Protein AF-A0A9E5W319-F1 (afdb_monomer)

Nearest PDB structures (foldseek):
  2p72-assembly1_A  TM=6.196E-01  e=2.830E-03  Paramecium bursaria Chlorella virus 1
  4ry8-assembly1_A  TM=6.874E-01  e=2.652E+00  Pseudothermotoga lettingae TMO
  4yv7-assembly1_A  TM=6.441E-01  e=2.652E+00  Mycolicibacterium smegmatis MC2 155
  3qq1-assembly1_D  TM=3.055E-01  e=1.787E+00  Neisseria meningitidis MC58

Sequence (140 aa):
MERLAIITISIGDRPWSNYTIPSMEHYAGVCGADFFVERFPPLREELPLPELAPSPGRRNKIAYAAKSFFPWKYIELYGYDRVLVLDDTCCIRRNAESIFDLVPRGYCGDQENFAPPCPSIFSVYRFPGQSWNAQGGGIQ

pLDDT: mean 74.81, std 22.49, range [25.41, 98.31]

Mean predicted aligned error: 10.4 Å

Radius of gyration: 16.23 Å; Cα contacts (8 Å, |Δi|>4): 176; chains: 1; bounding box: 48×34×36 Å

Secondary structure (DSSP, 8-state):
---EEEEEE--S--TTHHHHHHHHHHHHHHHT-EEEEE-SPPPTTTS------SSSS-TTHHHHHHHHHHHHHHHHTT--SEEEEEETT----TTPPPHHHHS-TT-SS-TT--SS--TTS-EEE---------------

Structure (mmCIF, N/CA/C/O backbone):
data_AF-A0A9E5W319-F1
#
_entry.id   AF-A0A9E5W319-F1
#
loop_
_atom_site.group_PDB
_atom_site.id
_atom_site.type_symbol
_atom_site.label_atom_id
_atom_site.label_alt_id
_atom_site.label_comp_id
_atom_site.label_asym_id
_atom_site.label_entity_id
_atom_site.label_seq_id
_atom_site.pdbx_PDB_ins_code
_atom_site.Cartn_x
_atom_site.Cartn_y
_atom_site.Cartn_z
_atom_site.occupancy
_atom_site.B_iso_or_equiv
_atom_site.auth_seq_id
_atom_site.auth_comp_id
_atom_site.auth_asym_id
_atom_site.auth_atom_id
_atom_site.pdbx_PDB_model_num
ATOM 1 N N . MET A 1 1 ? -13.204 10.933 11.543 1.00 78.56 1 MET A N 1
ATOM 2 C CA . MET A 1 1 ? -13.104 9.486 11.262 1.00 78.56 1 MET A CA 1
ATOM 3 C C . MET A 1 1 ? -11.701 9.247 10.737 1.00 78.56 1 MET A C 1
ATOM 5 O O . MET A 1 1 ? -11.232 10.105 9.999 1.00 78.56 1 MET A O 1
ATOM 9 N N . GLU A 1 2 ? -11.012 8.201 11.194 1.00 90.19 2 GLU A N 1
ATOM 10 C CA . GLU A 1 2 ? -9.645 7.903 10.739 1.00 90.19 2 GLU A CA 1
ATOM 11 C C . GLU A 1 2 ? -9.659 7.522 9.254 1.00 90.19 2 GLU A C 1
ATOM 13 O O . GLU A 1 2 ? -10.526 6.761 8.827 1.00 90.19 2 GLU A O 1
ATOM 18 N N . ARG A 1 3 ? -8.726 8.065 8.469 1.00 95.75 3 ARG A N 1
ATOM 19 C CA . ARG A 1 3 ? -8.547 7.734 7.054 1.00 95.75 3 ARG A CA 1
ATOM 20 C C . ARG A 1 3 ? -7.477 6.659 6.929 1.00 95.75 3 ARG A C 1
ATOM 22 O O . ARG A 1 3 ? -6.297 6.919 7.164 1.00 95.75 3 ARG A O 1
ATOM 29 N N . LEU A 1 4 ? -7.893 5.459 6.545 1.00 95.88 4 LEU A N 1
ATOM 30 C CA . LEU A 1 4 ? -7.033 4.287 6.411 1.00 95.88 4 LEU A CA 1
ATOM 31 C C . LEU A 1 4 ? -6.802 3.973 4.935 1.00 95.88 4 LEU A C 1
ATOM 33 O O . LEU A 1 4 ? -7.739 4.036 4.142 1.00 95.88 4 LEU A O 1
ATOM 37 N N . ALA A 1 5 ? -5.573 3.609 4.578 1.00 97.31 5 ALA A N 1
ATOM 38 C CA . ALA A 1 5 ? -5.260 3.118 3.241 1.00 97.31 5 ALA A CA 1
ATOM 39 C C . ALA A 1 5 ? -4.539 1.773 3.298 1.00 97.31 5 ALA A C 1
ATOM 41 O O . ALA A 1 5 ? -3.629 1.556 4.100 1.00 97.31 5 ALA A O 1
ATOM 42 N N . ILE A 1 6 ? -4.918 0.883 2.392 1.00 96.69 6 ILE A N 1
ATOM 43 C CA . ILE A 1 6 ? -4.176 -0.321 2.052 1.00 96.69 6 ILE A CA 1
ATOM 44 C C . ILE A 1 6 ? -3.650 -0.136 0.637 1.00 96.69 6 ILE A C 1
ATOM 46 O O . ILE A 1 6 ? -4.412 0.113 -0.295 1.00 96.69 6 ILE A O 1
ATOM 50 N N . ILE A 1 7 ? -2.342 -0.270 0.469 1.00 95.94 7 ILE A N 1
ATOM 51 C CA . ILE A 1 7 ? -1.687 -0.120 -0.824 1.00 95.94 7 ILE A CA 1
ATOM 52 C C . ILE A 1 7 ? -0.963 -1.406 -1.198 1.00 95.94 7 ILE A C 1
ATOM 54 O O . ILE A 1 7 ? -0.304 -2.033 -0.367 1.00 95.94 7 ILE A O 1
ATOM 58 N N . THR A 1 8 ? -1.051 -1.794 -2.465 1.00 94.31 8 THR A N 1
ATOM 59 C CA . THR A 1 8 ? -0.209 -2.847 -3.032 1.00 94.31 8 THR A CA 1
ATOM 60 C C . THR A 1 8 ? 0.587 -2.315 -4.212 1.00 94.31 8 THR A C 1
ATOM 62 O O . THR A 1 8 ? 0.078 -1.561 -5.039 1.00 94.31 8 THR A O 1
ATOM 65 N N . ILE A 1 9 ? 1.862 -2.690 -4.278 1.00 91.62 9 ILE A N 1
ATOM 66 C CA . ILE A 1 9 ? 2.785 -2.248 -5.326 1.00 91.62 9 ILE A CA 1
ATOM 67 C C . ILE A 1 9 ? 3.012 -3.430 -6.258 1.00 91.62 9 ILE A C 1
ATOM 69 O O . ILE A 1 9 ? 3.713 -4.385 -5.919 1.00 91.62 9 ILE A O 1
ATOM 73 N N . SER A 1 10 ? 2.412 -3.357 -7.442 1.00 91.56 10 SER A N 1
ATOM 74 C CA . SER A 1 10 ? 2.420 -4.419 -8.446 1.00 91.56 10 SER A CA 1
ATOM 75 C C . SER A 1 10 ? 2.873 -3.846 -9.788 1.00 91.56 10 SER A C 1
ATOM 77 O O . SER A 1 10 ? 2.093 -3.700 -10.730 1.00 91.56 10 SER A O 1
ATOM 79 N N . ILE A 1 11 ? 4.153 -3.458 -9.833 1.00 87.94 11 ILE A N 1
ATOM 80 C CA . ILE A 1 11 ? 4.776 -2.785 -10.979 1.00 87.94 11 ILE A CA 1
ATOM 81 C C . ILE A 1 11 ? 5.024 -3.775 -12.122 1.00 87.94 11 ILE A C 1
ATOM 83 O O . ILE A 1 11 ? 5.650 -4.822 -11.925 1.00 87.94 11 ILE A O 1
ATOM 87 N N . GLY A 1 12 ? 4.615 -3.380 -13.329 1.00 84.56 12 GLY A N 1
ATOM 88 C CA . GLY A 1 12 ? 4.763 -4.169 -14.552 1.00 84.56 12 GLY A CA 1
ATOM 89 C C . GLY A 1 12 ? 3.706 -5.266 -14.698 1.00 84.56 12 GLY A C 1
ATOM 90 O O . GLY A 1 12 ? 2.678 -5.253 -14.023 1.00 84.56 12 GLY A O 1
ATOM 91 N N . ASP A 1 13 ? 3.960 -6.215 -15.599 1.00 84.69 13 ASP A N 1
ATOM 92 C CA . ASP A 1 13 ? 3.069 -7.358 -15.808 1.00 84.69 13 ASP A CA 1
ATOM 93 C C . ASP A 1 13 ? 3.288 -8.425 -14.721 1.00 84.69 13 ASP A C 1
ATOM 95 O O . ASP A 1 13 ? 4.386 -8.967 -14.556 1.00 84.69 13 ASP A O 1
ATOM 99 N N . ARG A 1 14 ? 2.244 -8.671 -13.923 1.00 86.50 14 ARG A N 1
ATOM 100 C CA . ARG A 1 14 ? 2.279 -9.494 -12.703 1.00 86.50 14 ARG A CA 1
ATOM 101 C C . ARG A 1 14 ? 1.091 -10.460 -12.727 1.00 86.50 14 ARG A C 1
ATOM 103 O O . ARG A 1 14 ? 0.042 -10.138 -12.164 1.00 86.50 14 ARG A O 1
ATOM 110 N N . PRO A 1 15 ? 1.220 -11.647 -13.351 1.00 88.31 15 PRO A N 1
ATOM 111 C CA . PRO A 1 15 ? 0.084 -12.540 -13.613 1.00 88.31 15 PRO A CA 1
ATOM 112 C C . PRO A 1 15 ? -0.689 -12.980 -12.363 1.00 88.31 15 PRO A C 1
ATOM 114 O O . PRO A 1 15 ? -1.907 -13.146 -12.402 1.00 88.31 15 PRO A O 1
ATOM 117 N N . TRP A 1 16 ? -0.001 -13.137 -11.229 1.00 87.62 16 TRP A N 1
ATOM 118 C CA . TRP A 1 16 ? -0.624 -13.492 -9.950 1.00 87.62 16 TRP A CA 1
ATOM 119 C C . TRP A 1 16 ? -1.504 -12.382 -9.367 1.00 87.62 16 TRP A C 1
ATOM 121 O O . TRP A 1 16 ? -2.395 -12.682 -8.575 1.00 87.62 16 TRP A O 1
ATOM 131 N N . SER A 1 17 ? -1.308 -11.124 -9.781 1.00 91.38 17 SER A N 1
ATOM 132 C CA . SER A 1 17 ? -2.075 -9.985 -9.265 1.00 91.38 17 SER A CA 1
ATOM 133 C C . SER A 1 17 ? -3.577 -10.105 -9.549 1.00 91.38 17 SER A C 1
ATOM 135 O O . SER A 1 17 ? -4.385 -9.640 -8.753 1.00 91.38 17 SER A O 1
ATOM 137 N N . ASN A 1 18 ? -3.961 -10.838 -10.601 1.00 90.44 18 ASN A N 1
ATOM 138 C CA . ASN A 1 18 ? -5.359 -11.158 -10.911 1.00 90.44 18 ASN A CA 1
ATOM 139 C C . ASN A 1 18 ? -6.049 -12.010 -9.830 1.00 90.44 18 ASN A C 1
ATOM 141 O O . ASN A 1 18 ? -7.273 -12.025 -9.753 1.00 90.44 18 ASN A O 1
ATOM 145 N N . TYR A 1 19 ? -5.276 -12.720 -9.005 1.00 89.69 19 TYR A N 1
ATOM 146 C CA . TYR A 1 19 ? -5.792 -13.580 -7.940 1.00 89.69 19 TYR A CA 1
ATOM 147 C C . TYR A 1 19 ? -5.643 -12.944 -6.557 1.00 89.69 19 TYR A C 1
ATOM 149 O O . TYR A 1 19 ? -6.490 -13.148 -5.690 1.00 89.69 19 TYR A O 1
ATOM 157 N N . THR A 1 20 ? -4.578 -12.172 -6.337 1.00 94.50 20 THR A N 1
ATOM 158 C CA . THR A 1 20 ? -4.266 -11.592 -5.026 1.00 94.50 20 THR A CA 1
ATOM 159 C C . THR A 1 20 ? -4.979 -10.261 -4.789 1.00 94.50 20 THR A C 1
ATOM 161 O O . THR A 1 20 ? -5.527 -10.061 -3.708 1.00 94.50 20 THR A O 1
ATOM 164 N N . ILE A 1 21 ? -5.071 -9.382 -5.795 1.00 94.88 21 ILE A N 1
ATOM 165 C CA . ILE A 1 21 ? -5.699 -8.055 -5.660 1.00 94.88 21 ILE A CA 1
ATOM 166 C C . ILE A 1 21 ? -7.164 -8.142 -5.210 1.00 94.88 21 ILE A C 1
ATOM 168 O O . ILE A 1 21 ? -7.496 -7.455 -4.246 1.00 94.88 21 ILE A O 1
ATOM 172 N N . PRO A 1 22 ? -8.030 -9.007 -5.782 1.00 94.75 22 PRO A N 1
ATOM 173 C CA . PRO A 1 22 ? -9.412 -9.120 -5.307 1.00 94.75 22 PRO A CA 1
ATOM 174 C C . PRO A 1 22 ? -9.508 -9.531 -3.829 1.00 94.75 22 PRO A C 1
ATOM 176 O O . PRO A 1 22 ? -10.399 -9.092 -3.105 1.00 94.75 22 PRO A O 1
ATOM 179 N N . SER A 1 23 ? -8.569 -10.359 -3.355 1.00 93.94 23 SER A N 1
ATOM 180 C CA . SER A 1 23 ? -8.493 -10.738 -1.940 1.00 93.94 23 SER A CA 1
ATOM 181 C C . SER A 1 23 ? -8.094 -9.562 -1.046 1.00 93.94 23 SER A C 1
ATOM 183 O O . SER A 1 23 ? -8.570 -9.486 0.085 1.00 93.94 23 SER A O 1
ATOM 185 N N . MET A 1 24 ? -7.219 -8.673 -1.522 1.00 95.75 24 MET A N 1
ATOM 186 C CA . MET A 1 24 ? -6.786 -7.481 -0.785 1.00 95.75 24 MET A CA 1
ATOM 187 C C . MET A 1 24 ? -7.862 -6.403 -0.762 1.00 95.75 24 MET A C 1
ATOM 189 O O . MET A 1 24 ? -8.096 -5.809 0.284 1.00 95.75 24 MET A O 1
ATOM 193 N N . GLU A 1 25 ? -8.542 -6.189 -1.885 1.00 96.06 25 GLU A N 1
ATOM 194 C CA . GLU A 1 25 ? -9.654 -5.246 -1.994 1.00 96.06 25 GLU A CA 1
ATOM 195 C C . GLU A 1 25 ? -10.788 -5.630 -1.038 1.00 96.06 25 GLU A C 1
ATOM 197 O O . GLU A 1 25 ? -11.279 -4.800 -0.274 1.00 96.06 25 GLU A O 1
ATOM 202 N N . HIS A 1 26 ? -11.135 -6.920 -0.993 1.00 95.06 26 HIS A N 1
ATOM 203 C CA . HIS A 1 26 ? -12.091 -7.428 -0.015 1.00 95.06 26 HIS A CA 1
ATOM 204 C C . HIS A 1 26 ? -11.647 -7.145 1.428 1.00 95.06 26 HIS A C 1
ATOM 206 O O . HIS A 1 26 ? -12.446 -6.689 2.245 1.00 95.06 26 HIS A O 1
ATOM 212 N N . TYR A 1 27 ? -10.370 -7.381 1.740 1.00 96.38 27 TYR A N 1
ATOM 213 C CA . TYR A 1 27 ? -9.821 -7.122 3.070 1.00 96.38 27 TYR A CA 1
ATOM 214 C C . TYR A 1 27 ? -9.802 -5.632 3.439 1.00 96.38 27 TYR A C 1
ATOM 216 O O . TYR A 1 27 ? -10.069 -5.283 4.587 1.00 96.38 27 TYR A O 1
ATOM 224 N N . ALA A 1 28 ? -9.553 -4.740 2.479 1.00 96.75 28 ALA A N 1
ATOM 225 C CA . ALA A 1 28 ? -9.662 -3.300 2.692 1.00 96.75 28 ALA A CA 1
ATOM 226 C C . ALA A 1 28 ? -11.088 -2.897 3.090 1.00 96.75 28 ALA A C 1
ATOM 228 O O . ALA A 1 28 ? -11.260 -2.132 4.038 1.00 96.75 28 ALA A O 1
ATOM 229 N N . GLY A 1 29 ? -12.101 -3.512 2.467 1.00 96.19 29 GLY A N 1
ATOM 230 C CA . GLY A 1 29 ? -13.499 -3.367 2.875 1.00 96.19 29 GLY A CA 1
ATOM 231 C C . GLY A 1 29 ? -13.757 -3.807 4.322 1.00 96.19 29 GLY A C 1
ATOM 232 O O . GLY A 1 29 ? -14.427 -3.090 5.060 1.00 96.19 29 GLY A O 1
ATOM 233 N N . VAL A 1 30 ? -13.180 -4.936 4.758 1.00 94.69 30 VAL A N 1
ATOM 234 C CA . VAL A 1 30 ? -13.252 -5.398 6.164 1.00 94.69 30 VAL A CA 1
ATOM 235 C C . VAL A 1 30 ? -12.617 -4.384 7.121 1.00 94.69 30 VAL A C 1
ATOM 237 O O . VAL A 1 30 ? -13.143 -4.145 8.203 1.00 94.69 30 VAL A O 1
ATOM 240 N N . CYS A 1 31 ? -11.512 -3.762 6.713 1.00 94.69 31 CYS A N 1
ATOM 241 C CA . CYS A 1 31 ? -10.795 -2.768 7.510 1.00 94.69 31 CYS A CA 1
ATOM 242 C C . CYS A 1 31 ? -11.437 -1.370 7.500 1.00 94.69 31 CYS A C 1
ATOM 244 O O . CYS A 1 31 ? -10.975 -0.498 8.233 1.00 94.69 31 CYS A O 1
ATOM 246 N N . GLY A 1 32 ? -12.429 -1.115 6.639 1.00 96.44 32 GLY A N 1
ATOM 247 C CA . GLY A 1 32 ? -12.916 0.243 6.381 1.00 96.44 32 GLY A CA 1
ATOM 248 C C . GLY A 1 32 ? -11.840 1.164 5.788 1.00 96.44 32 GLY A C 1
ATOM 249 O O . GLY A 1 32 ? -11.807 2.352 6.106 1.00 96.44 32 GLY A O 1
ATOM 250 N N . ALA A 1 33 ? -10.936 0.613 4.975 1.00 97.25 33 ALA A N 1
ATOM 251 C CA . ALA A 1 33 ? -9.818 1.323 4.364 1.00 97.25 33 ALA A CA 1
ATOM 252 C C . ALA A 1 33 ? -10.012 1.504 2.853 1.00 97.25 33 ALA A C 1
ATOM 254 O O . ALA A 1 33 ? -10.584 0.645 2.181 1.00 97.25 33 ALA A O 1
ATOM 255 N N . ASP A 1 34 ? -9.461 2.589 2.314 1.00 98.31 34 ASP A N 1
ATOM 256 C CA . ASP A 1 34 ? -9.330 2.768 0.870 1.00 98.31 34 ASP A CA 1
ATOM 257 C C . ASP A 1 34 ? -8.261 1.813 0.323 1.00 98.31 34 ASP A C 1
ATOM 259 O O . ASP A 1 34 ? -7.247 1.557 0.979 1.00 98.31 34 ASP A O 1
ATOM 263 N N . PHE A 1 35 ? -8.465 1.297 -0.889 1.00 97.75 35 PHE A N 1
ATOM 264 C CA . PHE A 1 35 ? -7.545 0.352 -1.516 1.00 97.75 35 PHE A CA 1
ATOM 265 C C . PHE A 1 35 ? -6.918 0.915 -2.790 1.00 97.75 35 PHE A C 1
ATOM 267 O O . PHE A 1 35 ? -7.623 1.376 -3.687 1.00 97.75 35 PHE A O 1
ATOM 274 N N . PHE A 1 36 ? -5.589 0.830 -2.887 1.00 97.50 36 PHE A N 1
ATOM 275 C CA . PHE A 1 36 ? -4.829 1.336 -4.027 1.00 97.50 36 PHE A CA 1
ATOM 276 C C . PHE A 1 36 ? -3.868 0.295 -4.593 1.00 97.50 36 PHE A C 1
ATOM 278 O O . PHE A 1 36 ? -3.214 -0.454 -3.863 1.00 97.50 36 PHE A O 1
ATOM 285 N N . VAL A 1 37 ? -3.740 0.299 -5.919 1.00 95.44 37 VAL A N 1
ATOM 286 C CA . VAL A 1 37 ? -2.823 -0.566 -6.663 1.00 95.44 37 VAL A CA 1
ATOM 287 C C . VAL A 1 37 ? -1.852 0.301 -7.455 1.00 95.44 37 VAL A C 1
ATOM 289 O O . VAL A 1 37 ? -2.204 0.867 -8.489 1.00 95.44 37 VAL A O 1
ATOM 292 N N . GLU A 1 38 ? -0.606 0.361 -7.002 1.00 94.00 38 GLU A N 1
ATOM 293 C CA . GLU A 1 38 ? 0.456 1.097 -7.681 1.00 94.00 38 GLU A CA 1
ATOM 294 C C . GLU A 1 38 ? 1.090 0.220 -8.764 1.00 94.00 38 GLU A C 1
ATOM 296 O O . GLU A 1 38 ? 1.804 -0.750 -8.484 1.00 94.00 38 GLU A O 1
ATOM 301 N N . ARG A 1 39 ? 0.797 0.549 -10.026 1.00 91.62 39 ARG A N 1
ATOM 302 C CA . ARG A 1 39 ? 1.272 -0.183 -11.218 1.00 91.62 39 ARG A CA 1
ATOM 303 C C . ARG A 1 39 ? 2.540 0.396 -11.833 1.00 91.62 39 ARG A C 1
ATOM 305 O O . ARG A 1 39 ? 3.183 -0.262 -12.653 1.00 91.62 39 ARG A O 1
ATOM 312 N N . PHE A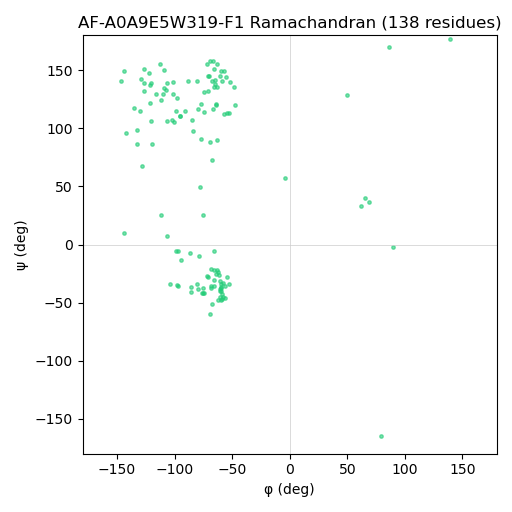 1 40 ? 2.913 1.601 -11.426 1.00 88.69 40 PHE A N 1
ATOM 313 C CA . PHE A 1 40 ? 4.053 2.327 -11.962 1.00 88.69 40 PHE A CA 1
ATOM 314 C C . PHE A 1 40 ? 5.038 2.658 -10.842 1.00 88.69 40 PHE A C 1
ATOM 316 O O . PHE A 1 40 ? 4.627 2.838 -9.694 1.00 88.69 40 PHE A O 1
ATOM 323 N N . PRO A 1 41 ? 6.349 2.701 -11.136 1.00 84.69 41 PRO A N 1
ATOM 324 C CA . PRO A 1 41 ? 7.295 3.251 -10.183 1.00 84.69 41 PRO A CA 1
ATOM 325 C C . PRO A 1 41 ? 6.983 4.738 -9.942 1.00 84.69 41 PRO A C 1
ATOM 327 O O . PRO A 1 41 ? 6.425 5.388 -10.830 1.00 84.69 41 PRO A O 1
ATOM 330 N N . PRO A 1 42 ? 7.382 5.287 -8.785 1.00 84.50 42 PRO A N 1
ATOM 331 C CA . PRO A 1 42 ? 7.338 6.726 -8.548 1.00 84.50 42 PRO A CA 1
ATOM 332 C C . PRO A 1 42 ? 8.030 7.483 -9.679 1.00 84.50 42 PRO A C 1
ATOM 334 O O . PRO A 1 42 ? 9.085 7.046 -10.159 1.00 84.50 42 PRO A O 1
ATOM 337 N N . LEU A 1 43 ? 7.450 8.606 -10.098 1.00 82.88 43 LEU A N 1
ATOM 338 C CA . LEU A 1 43 ? 8.097 9.463 -11.086 1.00 82.88 43 LEU A CA 1
ATOM 339 C C . LEU A 1 43 ? 9.377 10.062 -10.482 1.00 82.88 43 LEU A C 1
ATOM 341 O O . LEU A 1 43 ? 9.477 10.246 -9.266 1.00 82.88 43 LEU A O 1
ATOM 345 N N . ARG A 1 44 ? 10.378 10.365 -11.317 1.00 74.81 44 ARG A N 1
ATOM 346 C CA . ARG A 1 44 ? 11.683 10.872 -10.844 1.00 74.81 44 ARG A CA 1
ATOM 347 C C . ARG A 1 44 ? 11.533 12.195 -10.089 1.00 74.81 44 ARG A C 1
ATOM 349 O O . ARG A 1 44 ? 12.298 12.462 -9.168 1.00 74.81 44 ARG A O 1
ATOM 356 N N . GLU A 1 45 ? 10.545 13.000 -10.467 1.00 80.75 45 GLU A N 1
ATOM 357 C CA . GLU A 1 45 ? 10.213 14.268 -9.821 1.00 80.75 45 GLU A CA 1
ATOM 358 C C . GLU A 1 45 ? 9.579 14.069 -8.437 1.00 80.75 45 GLU A C 1
ATOM 360 O O . GLU A 1 45 ? 9.726 14.922 -7.567 1.00 80.75 45 GLU A O 1
ATOM 365 N N . GLU A 1 46 ? 8.891 12.944 -8.220 1.00 78.19 46 GLU A N 1
ATOM 366 C CA . GLU A 1 46 ? 8.247 12.613 -6.946 1.00 78.19 46 GLU A CA 1
ATOM 367 C C . GLU A 1 46 ? 9.215 11.927 -5.974 1.00 78.19 46 GLU A C 1
ATOM 369 O O . GLU A 1 46 ? 9.161 12.156 -4.767 1.00 78.19 46 GLU A O 1
ATOM 374 N N . LEU A 1 47 ? 10.105 11.084 -6.502 1.00 75.31 47 LEU A N 1
ATOM 375 C CA . LEU A 1 47 ? 11.108 10.350 -5.743 1.00 75.31 47 LEU A CA 1
ATOM 376 C C . LEU A 1 47 ? 12.507 10.745 -6.239 1.00 75.31 47 LEU A C 1
ATOM 378 O O . LEU A 1 47 ? 13.071 10.048 -7.090 1.00 75.31 47 LEU A O 1
ATOM 382 N N . PRO A 1 48 ? 13.100 11.829 -5.697 1.00 67.69 48 PRO A N 1
ATOM 383 C CA . PRO A 1 48 ? 14.403 12.337 -6.118 1.00 67.69 48 PRO A CA 1
ATOM 384 C C . PRO A 1 48 ? 15.541 11.489 -5.529 1.00 67.69 48 PRO A C 1
ATOM 386 O O . PRO A 1 48 ? 16.474 11.999 -4.909 1.00 67.69 48 PRO A O 1
ATOM 389 N N . LEU A 1 49 ? 15.457 10.165 -5.674 1.00 65.75 49 LEU A N 1
ATOM 390 C CA . LEU A 1 49 ? 16.551 9.287 -5.298 1.00 65.75 49 LEU A CA 1
ATOM 391 C C . LEU A 1 49 ? 17.732 9.522 -6.243 1.00 65.75 49 LEU A C 1
ATOM 393 O O . LEU A 1 49 ? 17.533 9.665 -7.456 1.00 65.75 49 LEU A O 1
ATOM 397 N N . PRO A 1 50 ? 18.968 9.514 -5.717 1.00 68.31 50 PRO A N 1
ATOM 398 C CA . PRO A 1 50 ? 20.139 9.454 -6.573 1.00 68.31 50 PRO A CA 1
ATOM 399 C C . PRO A 1 50 ? 20.046 8.203 -7.450 1.00 68.31 50 PRO A C 1
ATOM 401 O O . PRO A 1 50 ? 19.477 7.185 -7.042 1.00 68.31 50 PRO A O 1
ATOM 404 N N . GLU A 1 51 ? 20.612 8.267 -8.656 1.00 69.81 51 GLU A N 1
ATOM 405 C CA . GLU A 1 51 ? 20.675 7.094 -9.524 1.00 69.81 51 GLU A CA 1
ATOM 406 C C . GLU A 1 51 ? 21.347 5.942 -8.775 1.00 69.81 51 GLU A C 1
ATOM 408 O O . GLU A 1 51 ? 22.520 5.995 -8.398 1.00 69.81 51 GLU A O 1
ATOM 413 N N . LEU A 1 52 ? 20.565 4.898 -8.502 1.00 66.88 52 LEU A N 1
ATOM 414 C CA . LEU A 1 52 ? 21.059 3.736 -7.790 1.00 66.88 52 LEU A CA 1
ATOM 415 C C . LEU A 1 52 ? 21.930 2.940 -8.755 1.00 66.88 52 LEU A C 1
ATOM 417 O O . LEU A 1 52 ? 21.421 2.376 -9.725 1.00 66.88 52 LEU A O 1
ATOM 421 N N . ALA A 1 53 ? 23.231 2.864 -8.464 1.00 66.19 53 ALA A N 1
ATOM 422 C CA . ALA A 1 53 ? 24.174 2.092 -9.265 1.00 66.19 53 ALA A CA 1
ATOM 423 C C . ALA A 1 53 ? 23.626 0.671 -9.524 1.00 66.19 53 ALA A C 1
ATOM 425 O O . ALA A 1 53 ? 23.126 0.028 -8.589 1.00 66.19 53 ALA A O 1
ATOM 426 N N . PRO A 1 54 ? 23.709 0.147 -10.761 1.00 63.38 54 PRO A N 1
ATOM 427 C CA . PRO A 1 54 ? 23.140 -1.157 -11.107 1.00 63.38 54 PRO A CA 1
ATOM 428 C C . PRO A 1 54 ? 23.812 -2.306 -10.341 1.00 63.38 54 PRO A C 1
ATOM 430 O O . PRO A 1 54 ? 23.181 -3.327 -10.071 1.00 63.38 54 PRO A O 1
ATOM 433 N N . SER A 1 55 ? 25.062 -2.110 -9.917 1.00 64.88 55 SER A N 1
ATOM 434 C CA . SER A 1 55 ? 25.842 -3.045 -9.110 1.00 64.88 55 SER A CA 1
ATOM 435 C C . SER A 1 55 ? 26.746 -2.309 -8.110 1.00 64.88 55 SER A C 1
ATOM 437 O O . SER A 1 55 ? 27.230 -1.227 -8.445 1.00 64.88 55 SER A O 1
ATOM 439 N N . PRO A 1 56 ? 27.029 -2.901 -6.932 1.00 64.81 56 PRO A N 1
ATOM 440 C CA . PRO A 1 56 ? 26.441 -4.141 -6.412 1.00 64.81 56 PRO A CA 1
ATOM 441 C C . PRO A 1 56 ? 24.972 -3.951 -5.974 1.00 64.81 56 PRO A C 1
ATOM 443 O O . PRO A 1 56 ? 24.524 -2.841 -5.681 1.00 64.81 56 PRO A O 1
ATOM 446 N N . GLY A 1 57 ? 24.180 -5.028 -5.960 1.00 65.75 57 GLY A N 1
ATOM 447 C CA . GLY A 1 57 ? 22.823 -5.038 -5.392 1.00 65.75 57 GLY A CA 1
ATOM 448 C C . GLY A 1 57 ? 21.782 -5.822 -6.197 1.00 65.75 57 GLY A C 1
ATOM 449 O O . GLY A 1 57 ? 22.065 -6.374 -7.256 1.00 65.75 57 GLY A O 1
ATOM 450 N N . ARG A 1 58 ? 20.556 -5.894 -5.662 1.00 64.62 58 ARG A N 1
ATOM 451 C CA . ARG A 1 58 ? 19.433 -6.625 -6.274 1.00 64.62 58 ARG A CA 1
ATOM 452 C C . ARG A 1 58 ? 18.949 -5.927 -7.546 1.00 64.62 58 ARG A C 1
ATOM 454 O O . ARG A 1 58 ? 18.903 -4.700 -7.597 1.00 64.62 58 ARG A O 1
ATOM 461 N N . ARG A 1 59 ? 18.519 -6.705 -8.544 1.00 67.44 59 ARG A N 1
ATOM 462 C CA . ARG A 1 59 ? 17.727 -6.173 -9.666 1.00 67.44 59 ARG A CA 1
ATOM 463 C C . ARG A 1 59 ? 16.431 -5.551 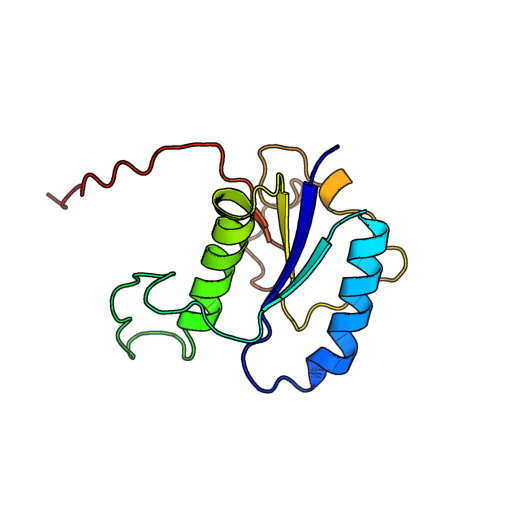-9.119 1.00 67.44 59 ARG A C 1
ATOM 465 O O . ARG A 1 59 ? 15.916 -6.010 -8.103 1.00 67.44 59 ARG A O 1
ATOM 472 N N . ASN A 1 60 ? 15.913 -4.525 -9.795 1.00 73.19 60 ASN A N 1
ATOM 473 C CA . ASN A 1 60 ? 14.655 -3.838 -9.457 1.00 73.19 60 ASN A CA 1
ATOM 474 C C . ASN A 1 60 ? 14.657 -3.085 -8.110 1.00 73.19 60 ASN A C 1
ATOM 476 O O . ASN A 1 60 ? 13.649 -3.067 -7.407 1.00 73.19 60 ASN A O 1
ATOM 480 N N . LYS A 1 61 ? 15.764 -2.413 -7.759 1.00 76.00 61 LYS A N 1
ATOM 481 C CA . LYS A 1 61 ? 15.883 -1.592 -6.531 1.00 76.00 61 LYS A CA 1
ATOM 482 C C . LYS A 1 61 ? 14.758 -0.559 -6.379 1.00 76.00 61 LYS A C 1
ATOM 484 O O . LYS A 1 61 ? 14.303 -0.316 -5.268 1.00 76.00 61 LYS A O 1
ATOM 489 N N . ILE A 1 62 ? 14.271 -0.019 -7.497 1.00 77.06 62 ILE A N 1
ATOM 490 C CA . ILE A 1 62 ? 13.159 0.941 -7.535 1.00 77.06 62 ILE A CA 1
ATOM 491 C C . ILE A 1 62 ? 11.880 0.344 -6.931 1.00 77.06 62 ILE A C 1
ATOM 493 O O . ILE A 1 62 ? 11.201 1.023 -6.173 1.00 77.06 62 ILE A O 1
ATOM 497 N N . ALA A 1 63 ? 11.580 -0.934 -7.184 1.00 75.31 63 ALA A N 1
ATOM 498 C CA . ALA A 1 63 ? 10.395 -1.583 -6.619 1.00 75.31 63 ALA A CA 1
ATOM 499 C C . ALA A 1 63 ? 10.474 -1.713 -5.089 1.00 75.31 63 ALA A C 1
ATOM 501 O O . ALA A 1 63 ? 9.456 -1.659 -4.411 1.00 75.31 63 ALA A O 1
ATOM 502 N N . TYR A 1 64 ? 11.680 -1.851 -4.531 1.00 76.50 64 TYR A N 1
ATOM 503 C CA . TYR A 1 64 ? 11.879 -1.853 -3.080 1.00 76.50 64 TYR A CA 1
ATOM 504 C C . TYR A 1 64 ? 11.797 -0.444 -2.496 1.00 76.50 64 TYR A C 1
ATOM 506 O O . TYR A 1 64 ? 11.145 -0.256 -1.475 1.00 76.50 64 TYR A O 1
ATOM 514 N N . ALA A 1 65 ? 12.390 0.548 -3.163 1.00 79.06 65 ALA A N 1
ATOM 515 C CA . ALA A 1 65 ? 12.265 1.947 -2.759 1.00 79.06 65 ALA A CA 1
ATOM 516 C C . ALA A 1 65 ? 10.799 2.417 -2.767 1.00 79.06 65 ALA A C 1
ATOM 518 O O . ALA A 1 65 ? 10.364 3.120 -1.857 1.00 79.06 65 ALA A O 1
ATOM 519 N N . ALA A 1 66 ? 10.014 1.951 -3.743 1.00 83.94 66 ALA A N 1
ATOM 520 C CA . ALA A 1 66 ? 8.584 2.214 -3.840 1.00 83.94 66 ALA A CA 1
ATOM 521 C C . ALA A 1 66 ? 7.813 1.782 -2.578 1.00 83.94 66 ALA A C 1
ATOM 523 O O . ALA A 1 66 ? 6.897 2.487 -2.162 1.00 83.94 66 ALA A O 1
ATOM 524 N N . LYS A 1 67 ? 8.215 0.682 -1.919 1.00 83.75 67 LYS A N 1
ATOM 525 C CA . LYS A 1 67 ? 7.563 0.193 -0.687 1.00 83.75 67 LYS A CA 1
ATOM 526 C C . LYS A 1 67 ? 7.707 1.137 0.499 1.00 83.75 67 LYS A C 1
ATOM 528 O O . LYS A 1 67 ? 6.893 1.068 1.407 1.00 83.75 67 LYS A O 1
ATOM 533 N N . SER A 1 68 ? 8.706 2.014 0.496 1.00 83.81 68 SER A N 1
ATOM 534 C CA . SER A 1 68 ? 8.847 3.066 1.508 1.00 83.81 68 SER A CA 1
ATOM 535 C C . SER A 1 68 ? 8.282 4.397 1.022 1.00 83.81 68 SER A C 1
ATOM 537 O O . SER A 1 68 ? 7.684 5.132 1.802 1.00 83.81 68 SER A O 1
ATOM 539 N N . PHE A 1 69 ? 8.427 4.691 -0.271 1.00 87.81 69 PHE A N 1
ATOM 540 C CA . PHE A 1 69 ? 7.949 5.938 -0.854 1.00 87.81 69 PHE A CA 1
ATOM 541 C C . PHE A 1 69 ? 6.424 6.052 -0.859 1.00 87.81 69 PHE A C 1
ATOM 543 O O . PHE A 1 69 ? 5.890 7.058 -0.405 1.00 87.81 69 PHE A O 1
ATOM 550 N N . PHE A 1 70 ? 5.709 5.045 -1.364 1.00 90.56 70 PHE A N 1
ATOM 551 C CA . PHE A 1 70 ? 4.258 5.138 -1.468 1.00 90.56 70 PHE A CA 1
ATOM 552 C C . PHE A 1 70 ? 3.575 5.293 -0.105 1.00 90.56 70 PHE A C 1
ATOM 554 O O . PHE A 1 70 ? 2.802 6.233 0.029 1.00 90.56 70 PHE A O 1
ATOM 561 N N . PRO A 1 71 ? 3.866 4.511 0.951 1.00 90.06 71 PRO A N 1
ATOM 562 C CA . PRO A 1 71 ? 3.216 4.775 2.234 1.00 90.06 71 PRO A CA 1
ATOM 563 C C . PRO A 1 71 ? 3.508 6.182 2.776 1.00 90.06 71 PRO A C 1
ATOM 565 O O . PRO A 1 71 ? 2.592 6.817 3.288 1.00 90.06 71 PRO A O 1
ATOM 568 N N . TRP A 1 72 ? 4.721 6.719 2.585 1.00 88.25 72 TRP A N 1
ATOM 569 C CA . TRP A 1 72 ? 5.007 8.130 2.877 1.00 88.25 72 TRP A CA 1
ATOM 570 C C . TRP A 1 72 ? 4.129 9.085 2.051 1.00 88.25 72 TRP A C 1
ATOM 572 O O . TRP A 1 72 ? 3.500 9.965 2.626 1.00 88.25 72 TRP A O 1
ATOM 582 N N . LYS A 1 73 ? 4.015 8.882 0.732 1.00 90.50 73 LYS A N 1
ATOM 583 C CA . LYS A 1 73 ? 3.185 9.701 -0.171 1.00 90.50 73 LYS A CA 1
ATOM 584 C C . LYS A 1 73 ? 1.726 9.739 0.286 1.00 90.50 73 LYS A C 1
ATOM 586 O O . LYS A 1 73 ? 1.126 10.809 0.341 1.00 90.50 73 LYS A O 1
ATOM 591 N N . TYR A 1 74 ? 1.159 8.589 0.641 1.00 93.25 74 TYR A N 1
ATOM 592 C CA . TYR A 1 74 ? -0.232 8.511 1.088 1.00 93.25 74 TYR A CA 1
ATOM 593 C C . TYR A 1 74 ? -0.437 9.182 2.455 1.00 93.25 74 TYR A C 1
ATOM 595 O O . TYR A 1 74 ? -1.445 9.859 2.651 1.00 93.25 74 TYR A O 1
ATOM 603 N N . ILE A 1 75 ? 0.522 9.061 3.376 1.00 89.25 75 ILE A N 1
ATOM 604 C CA . ILE A 1 75 ? 0.458 9.737 4.680 1.00 89.25 75 ILE A CA 1
ATOM 605 C C . ILE A 1 75 ? 0.611 11.252 4.508 1.00 89.25 75 ILE A C 1
ATOM 607 O O . ILE A 1 75 ? -0.295 12.009 4.847 1.00 89.25 75 ILE A O 1
ATOM 611 N N . GLU A 1 76 ? 1.731 11.696 3.942 1.00 86.62 76 GLU A N 1
ATOM 612 C CA . GLU A 1 76 ? 2.129 13.106 3.949 1.00 86.62 76 GLU A CA 1
ATOM 613 C C . GLU A 1 76 ? 1.406 13.944 2.893 1.00 86.62 76 GLU A C 1
ATOM 615 O O . GLU A 1 76 ? 1.057 15.093 3.153 1.00 86.62 76 GLU A O 1
ATOM 620 N N . LEU A 1 77 ? 1.173 13.395 1.695 1.00 89.38 77 LEU A N 1
ATOM 621 C CA . LEU A 1 77 ? 0.593 14.167 0.590 1.00 89.38 77 LEU A CA 1
ATOM 622 C C . LEU A 1 77 ? -0.915 13.956 0.457 1.00 89.38 77 LEU A C 1
ATOM 624 O O . LEU A 1 77 ? -1.632 14.889 0.100 1.00 89.38 77 LEU A O 1
ATOM 628 N N . TYR A 1 78 ? -1.411 12.747 0.732 1.00 93.06 78 TYR A N 1
ATOM 629 C CA . TYR A 1 78 ? -2.843 12.435 0.617 1.00 93.06 78 TYR A CA 1
ATOM 630 C C . TYR A 1 78 ? -3.596 12.471 1.951 1.00 93.06 78 TYR A C 1
ATOM 632 O O . TYR A 1 78 ? -4.831 12.390 1.959 1.00 93.06 78 TYR A O 1
ATOM 640 N N . GLY A 1 79 ? -2.886 12.663 3.067 1.00 91.44 79 GLY A N 1
ATOM 641 C CA . GLY A 1 79 ? -3.480 12.886 4.383 1.00 91.44 79 GLY A CA 1
ATOM 642 C C . GLY A 1 79 ? -4.190 11.656 4.943 1.00 91.44 79 GLY A C 1
ATOM 643 O O . GLY A 1 79 ? -5.266 11.795 5.531 1.00 91.44 79 GLY A O 1
ATOM 644 N N . TYR A 1 80 ? -3.643 10.462 4.700 1.00 94.44 80 TYR A N 1
ATOM 645 C CA . TYR A 1 80 ? -4.058 9.242 5.391 1.00 94.44 80 TYR A CA 1
ATOM 646 C C . TYR A 1 80 ? -3.400 9.162 6.770 1.00 94.44 80 TYR A C 1
ATOM 648 O O . TYR A 1 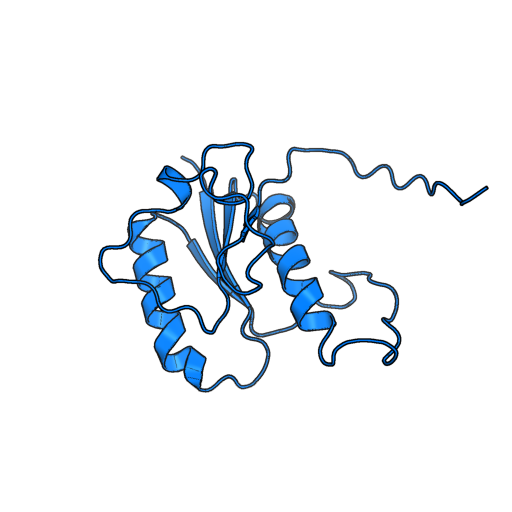80 ? -2.223 9.472 6.932 1.00 94.44 80 TYR A O 1
ATOM 656 N N . ASP A 1 81 ? -4.148 8.703 7.770 1.00 91.62 81 ASP A N 1
ATOM 657 C CA . ASP A 1 81 ? -3.652 8.572 9.141 1.00 91.62 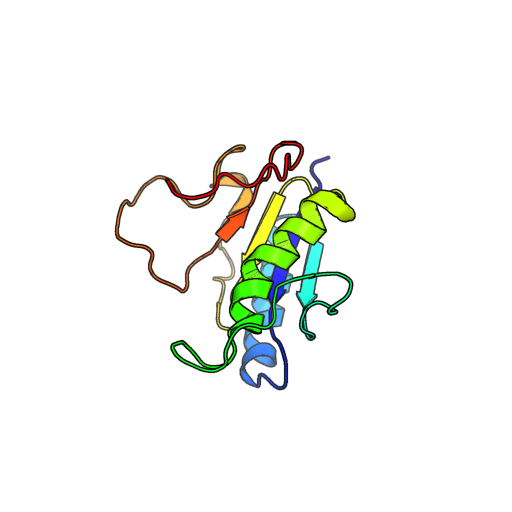81 ASP A CA 1
ATOM 658 C C . ASP A 1 81 ? -2.718 7.366 9.298 1.00 91.62 81 ASP A C 1
ATOM 660 O O . ASP A 1 81 ? -1.747 7.402 10.062 1.00 91.62 81 ASP A O 1
ATOM 664 N N . ARG A 1 82 ? -3.040 6.271 8.600 1.00 90.88 82 ARG A N 1
ATOM 665 C CA . ARG A 1 82 ? -2.293 5.011 8.624 1.00 90.88 82 ARG A CA 1
ATOM 666 C C . ARG A 1 82 ? -2.359 4.333 7.270 1.00 90.88 82 ARG A C 1
ATOM 668 O O . ARG A 1 82 ? -3.415 4.281 6.639 1.00 90.88 82 ARG A O 1
ATOM 675 N N . VAL A 1 83 ? -1.230 3.757 6.873 1.00 93.00 83 VAL A N 1
ATOM 676 C CA . VAL A 1 83 ? -1.104 3.026 5.61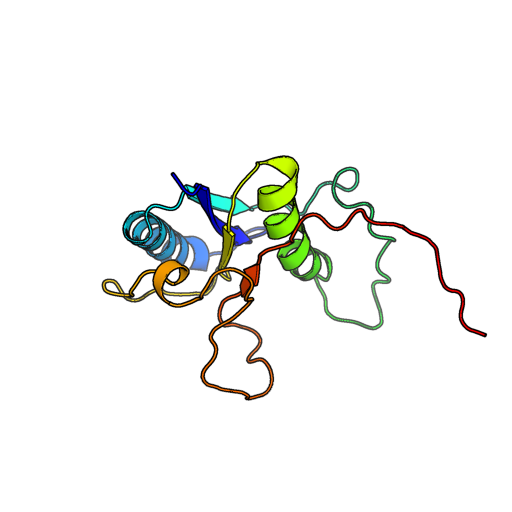4 1.00 93.00 83 VAL A CA 1
ATOM 677 C C . VAL A 1 83 ? -0.556 1.632 5.877 1.00 93.00 83 VAL A C 1
ATOM 679 O O . VAL A 1 83 ? 0.453 1.481 6.567 1.00 93.00 83 VAL A O 1
ATOM 682 N N . LEU A 1 84 ? -1.199 0.625 5.294 1.00 93.00 84 LEU A N 1
ATOM 683 C CA . LEU A 1 84 ? -0.689 -0.737 5.195 1.00 93.00 84 LEU A CA 1
ATOM 684 C C . LEU A 1 84 ? -0.140 -0.982 3.790 1.00 93.00 84 LEU A C 1
ATOM 686 O O . LEU A 1 84 ? -0.851 -0.778 2.811 1.00 93.00 84 LEU A O 1
ATOM 690 N N . VAL A 1 85 ? 1.084 -1.497 3.694 1.00 92.38 85 VAL A N 1
ATOM 691 C CA . VAL A 1 85 ? 1.633 -2.021 2.437 1.00 92.38 85 VAL A CA 1
ATOM 692 C C . VAL A 1 85 ? 1.482 -3.535 2.389 1.00 92.38 85 VAL A C 1
ATOM 694 O O . VAL A 1 85 ? 1.957 -4.243 3.282 1.00 92.38 85 VAL A O 1
ATOM 697 N N . LEU A 1 86 ? 0.856 -4.020 1.318 1.00 91.88 86 LEU A N 1
ATOM 698 C CA . LEU A 1 86 ? 0.737 -5.432 0.978 1.00 91.88 86 LEU A CA 1
ATOM 699 C C . LEU A 1 86 ? 1.581 -5.758 -0.246 1.00 91.88 86 LEU A C 1
ATOM 701 O O . LEU A 1 86 ? 1.453 -5.123 -1.296 1.00 91.88 86 LEU A O 1
ATOM 705 N N . ASP A 1 87 ? 2.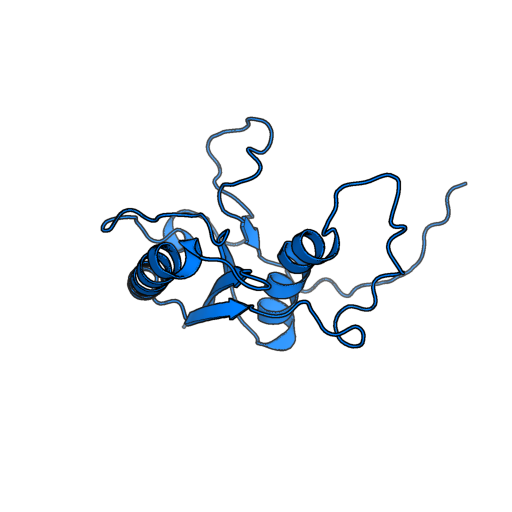400 -6.798 -0.139 1.00 89.06 87 ASP A N 1
ATOM 706 C CA . ASP A 1 87 ? 3.069 -7.347 -1.312 1.00 89.06 87 ASP A CA 1
ATOM 707 C C . ASP A 1 87 ? 2.032 -7.931 -2.269 1.00 89.06 87 ASP A C 1
ATOM 709 O O . ASP A 1 87 ? 1.069 -8.565 -1.845 1.00 89.06 87 ASP A O 1
ATOM 713 N N 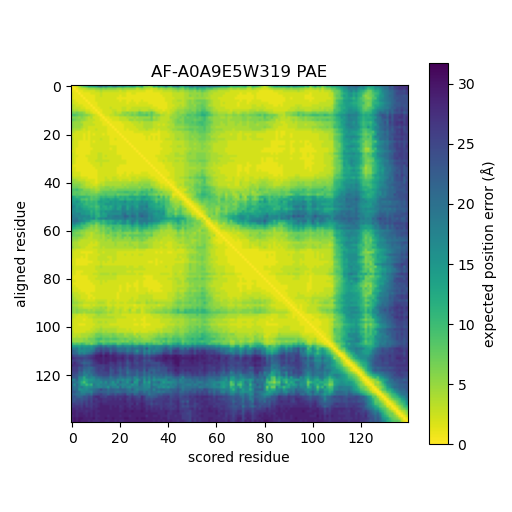. ASP A 1 88 ? 2.243 -7.758 -3.574 1.00 90.19 88 ASP A N 1
ATOM 714 C CA . ASP A 1 88 ? 1.296 -8.207 -4.601 1.00 90.19 88 ASP A CA 1
ATOM 715 C C . ASP A 1 88 ? 1.148 -9.737 -4.684 1.00 90.19 88 ASP A C 1
ATOM 717 O O . ASP A 1 88 ? 0.300 -10.251 -5.409 1.00 90.19 88 ASP A O 1
ATOM 721 N N . THR A 1 89 ? 1.953 -10.470 -3.920 1.00 89.81 89 THR A N 1
ATOM 722 C CA . THR A 1 89 ? 1.891 -11.919 -3.725 1.00 89.81 89 THR A CA 1
ATOM 723 C C . THR A 1 89 ? 1.137 -12.336 -2.458 1.00 89.81 89 THR A C 1
ATOM 725 O O . THR A 1 89 ? 0.970 -13.532 -2.233 1.00 89.81 89 THR A O 1
ATOM 728 N N . CYS A 1 90 ? 0.714 -11.402 -1.598 1.00 87.56 90 CYS A N 1
ATOM 729 C CA . CYS A 1 90 ? -0.001 -11.734 -0.367 1.00 87.56 90 CYS A CA 1
ATOM 730 C C . CYS A 1 90 ? -1.416 -12.242 -0.674 1.00 87.56 90 CYS A C 1
ATOM 732 O O . CYS A 1 90 ? -2.180 -11.616 -1.404 1.00 87.56 90 CYS A O 1
ATOM 734 N N . CYS A 1 91 ? -1.789 -13.355 -0.047 1.00 85.19 91 CYS A N 1
ATOM 735 C CA . CYS A 1 91 ? -3.164 -13.842 -0.012 1.00 85.19 91 CYS A CA 1
ATOM 736 C C . CYS A 1 91 ? -3.712 -13.623 1.394 1.00 85.19 91 CYS A C 1
ATOM 738 O O . CYS A 1 91 ? -3.053 -13.979 2.372 1.00 85.19 91 CYS A O 1
ATOM 740 N N . ILE A 1 92 ? -4.915 -13.066 1.502 1.00 88.00 92 ILE A N 1
ATOM 741 C CA . ILE A 1 92 ? -5.520 -12.762 2.796 1.00 88.00 92 ILE A CA 1
ATOM 742 C C . ILE A 1 92 ? -6.675 -13.722 3.046 1.00 88.00 92 ILE A C 1
ATOM 744 O O . ILE A 1 92 ? -7.498 -14.004 2.174 1.00 88.00 92 ILE A O 1
ATOM 748 N N . ARG A 1 93 ? -6.725 -14.269 4.259 1.00 88.00 93 ARG A N 1
ATOM 749 C CA . ARG A 1 93 ? -7.812 -15.152 4.673 1.00 88.00 93 ARG A CA 1
ATOM 750 C C . ARG A 1 93 ? -9.120 -14.359 4.712 1.00 88.00 93 ARG A C 1
ATOM 752 O O . ARG A 1 93 ? -9.140 -13.248 5.224 1.00 88.00 93 ARG A O 1
ATOM 759 N N . ARG A 1 94 ? -10.226 -14.944 4.236 1.00 84.25 94 ARG A N 1
ATOM 760 C CA . ARG A 1 94 ? -11.538 -14.262 4.156 1.00 84.25 94 ARG A CA 1
ATOM 761 C C . ARG A 1 94 ? -12.041 -13.672 5.480 1.00 84.25 94 ARG A C 1
ATOM 763 O O . ARG A 1 94 ? -12.810 -12.728 5.454 1.00 84.25 94 ARG A O 1
ATOM 770 N N . ASN A 1 95 ? -11.644 -14.242 6.612 1.00 87.12 95 ASN A N 1
ATOM 771 C CA . ASN A 1 95 ? -12.040 -13.808 7.952 1.00 87.12 95 ASN A CA 1
ATOM 772 C C . ASN A 1 95 ? -10.869 -13.210 8.748 1.00 87.12 95 ASN A C 1
ATOM 774 O O . ASN A 1 95 ? -10.858 -13.311 9.971 1.00 87.12 95 ASN A O 1
ATOM 778 N N . ALA A 1 96 ? -9.852 -12.678 8.066 1.00 89.50 96 ALA A N 1
ATOM 779 C CA . ALA A 1 96 ? -8.771 -11.970 8.735 1.00 89.50 96 ALA A CA 1
ATOM 780 C C . ALA A 1 96 ? -9.316 -10.719 9.439 1.00 89.50 96 ALA A C 1
ATOM 782 O O . ALA A 1 96 ? -10.106 -9.972 8.861 1.00 89.50 96 ALA A O 1
ATOM 783 N N . GLU A 1 97 ? -8.876 -10.500 10.674 1.00 90.25 97 GLU A N 1
ATOM 784 C CA . GLU A 1 97 ? -9.191 -9.297 11.443 1.00 90.25 97 GLU A CA 1
ATOM 785 C C . GLU A 1 97 ? -8.483 -8.074 10.847 1.00 90.25 97 GLU A C 1
ATOM 787 O O . GLU A 1 97 ? -7.478 -8.195 10.135 1.00 90.25 97 GLU A O 1
ATOM 792 N N . SER A 1 98 ? -9.004 -6.881 11.134 1.00 91.31 98 SER A N 1
ATOM 793 C CA . SER A 1 98 ? -8.381 -5.630 10.704 1.00 91.31 98 SER A CA 1
ATOM 794 C C . SER A 1 98 ? -7.017 -5.463 11.368 1.00 91.31 98 SER A C 1
ATOM 796 O O . SER A 1 98 ? -6.908 -5.350 12.588 1.00 91.31 98 SER A O 1
ATOM 798 N N . ILE A 1 99 ? -5.958 -5.366 10.563 1.00 89.12 99 ILE A N 1
ATOM 799 C CA . ILE A 1 99 ? -4.608 -5.094 11.073 1.00 89.12 99 ILE A CA 1
ATOM 800 C C . ILE A 1 99 ? -4.538 -3.728 11.759 1.00 89.12 99 ILE A C 1
ATOM 802 O O . ILE A 1 99 ? -3.670 -3.490 12.597 1.00 89.12 99 ILE A O 1
ATOM 806 N N . PHE A 1 100 ? -5.451 -2.815 11.412 1.00 89.00 100 PHE A N 1
ATOM 807 C CA . PHE A 1 100 ? -5.515 -1.509 12.042 1.00 89.00 100 PHE A CA 1
ATOM 808 C C . PHE A 1 100 ? -6.033 -1.587 13.481 1.00 89.00 100 PHE A C 1
ATOM 810 O O . PHE A 1 100 ? -5.621 -0.767 14.300 1.00 89.00 100 PHE A O 1
ATOM 817 N N . ASP A 1 101 ? -6.834 -2.598 13.809 1.00 88.81 101 ASP A N 1
ATOM 818 C CA . ASP A 1 101 ? -7.287 -2.842 15.180 1.00 88.81 101 ASP A CA 1
ATOM 819 C C . ASP A 1 101 ? -6.212 -3.569 15.996 1.00 88.81 101 ASP A C 1
ATOM 821 O O . ASP A 1 101 ? -6.042 -3.299 17.184 1.00 88.81 101 ASP A O 1
ATOM 825 N N . LEU A 1 102 ? -5.445 -4.447 15.341 1.00 86.38 102 LEU A N 1
ATOM 826 C CA . LEU A 1 102 ? -4.375 -5.227 15.969 1.00 86.38 102 LEU A CA 1
ATOM 827 C C . LEU A 1 102 ? -3.119 -4.396 16.255 1.00 86.38 102 LEU A C 1
ATOM 829 O O . LEU A 1 102 ? -2.515 -4.530 17.315 1.00 86.38 102 LEU A O 1
ATOM 833 N N . VAL A 1 103 ? -2.710 -3.530 15.323 1.00 82.88 103 VAL A N 1
ATOM 834 C CA . VAL A 1 103 ? -1.493 -2.717 15.464 1.00 82.88 103 VAL A CA 1
ATOM 835 C C . VAL A 1 103 ? -1.847 -1.378 16.115 1.00 82.88 103 VAL A C 1
ATOM 837 O O . VAL A 1 103 ? -2.539 -0.571 15.480 1.00 82.88 103 VAL A O 1
ATOM 840 N N . PRO A 1 104 ? -1.353 -1.072 17.331 1.00 78.50 104 PRO A N 1
ATOM 841 C CA . PRO A 1 104 ? -1.671 0.183 17.997 1.00 78.50 104 PRO A CA 1
ATOM 842 C C . PRO A 1 104 ? -1.080 1.394 17.269 1.00 78.50 104 PRO A C 1
ATOM 844 O O . PRO A 1 104 ? -0.080 1.321 16.545 1.00 78.50 104 PRO A O 1
ATOM 847 N N . ARG A 1 105 ? -1.668 2.568 17.510 1.00 76.25 105 ARG A N 1
ATOM 848 C CA . ARG A 1 105 ? -1.133 3.829 16.984 1.00 76.25 105 ARG A CA 1
ATOM 849 C C . ARG A 1 105 ? 0.295 4.072 17.479 1.00 76.25 105 ARG A C 1
ATOM 851 O O . ARG A 1 105 ? 0.594 3.885 18.650 1.00 76.25 105 ARG A O 1
ATOM 858 N N . GLY A 1 106 ? 1.144 4.600 16.594 1.00 72.81 106 GLY A N 1
ATOM 859 C CA . GLY A 1 106 ? 2.543 4.915 16.922 1.00 72.81 106 GLY A CA 1
ATOM 860 C C . GLY A 1 106 ? 3.519 3.766 16.678 1.00 72.81 106 GLY A C 1
ATOM 861 O O . GLY A 1 106 ? 4.717 3.972 16.833 1.00 72.81 106 GLY A O 1
ATOM 862 N N . TYR A 1 107 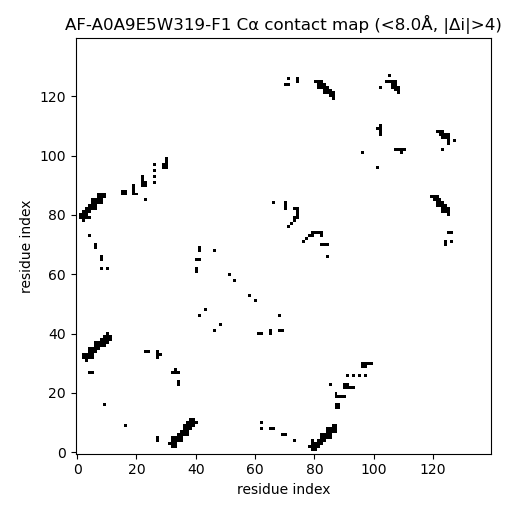? 3.026 2.604 16.246 1.00 67.88 107 TYR A N 1
ATOM 863 C CA . TYR A 1 107 ? 3.845 1.438 15.947 1.00 67.88 107 TYR A CA 1
ATOM 864 C C . TYR A 1 107 ? 3.848 1.098 14.458 1.00 67.88 107 TYR A C 1
ATOM 866 O O . TYR A 1 107 ? 2.924 1.437 13.716 1.00 67.88 107 TYR A O 1
ATOM 874 N N . CYS A 1 108 ? 4.919 0.422 14.049 1.00 67.25 108 CYS A N 1
ATOM 875 C CA . CYS A 1 108 ? 5.077 -0.213 12.751 1.00 67.25 108 CYS A CA 1
ATOM 876 C C . CYS A 1 108 ? 5.334 -1.706 12.994 1.00 67.25 108 CYS A C 1
ATOM 878 O O . CYS A 1 108 ? 6.284 -2.043 13.699 1.00 67.25 108 CYS A O 1
ATOM 880 N N . GLY A 1 109 ? 4.488 -2.578 12.437 1.00 58.53 109 GLY A N 1
ATOM 881 C CA . GLY A 1 109 ? 4.538 -4.032 12.658 1.00 58.53 109 GLY A CA 1
ATOM 882 C C . GLY A 1 109 ? 3.768 -4.520 13.897 1.00 58.53 109 GLY A C 1
ATOM 883 O O . GLY A 1 109 ? 3.297 -3.717 14.700 1.00 58.53 109 GLY A O 1
ATOM 884 N N . ASP A 1 110 ? 3.611 -5.843 14.008 1.00 46.66 110 ASP A N 1
ATOM 885 C CA . ASP A 1 110 ? 2.917 -6.536 15.108 1.00 46.66 110 ASP A CA 1
ATOM 886 C C . ASP A 1 110 ? 3.884 -6.839 16.273 1.00 46.66 110 ASP A C 1
ATOM 888 O O . ASP A 1 110 ? 5.054 -7.154 16.046 1.00 46.66 110 ASP A O 1
ATOM 892 N N . GLN A 1 111 ? 3.425 -6.695 17.519 1.00 46.22 111 GLN A N 1
ATOM 893 C CA . GLN A 1 111 ? 4.286 -6.549 18.701 1.00 46.22 111 GLN A CA 1
ATOM 894 C C . GLN A 1 111 ? 4.757 -7.848 19.374 1.00 46.22 111 GLN A C 1
ATOM 896 O O . GLN A 1 111 ? 5.616 -7.767 20.251 1.00 46.22 111 GLN A O 1
ATOM 901 N N . GLU A 1 112 ? 4.282 -9.035 18.991 1.00 40.09 112 GLU A N 1
ATOM 902 C CA . GLU A 1 112 ? 4.526 -10.235 19.818 1.00 40.09 112 GLU A CA 1
ATOM 903 C C . GLU A 1 112 ? 5.556 -11.254 19.298 1.00 40.09 112 GLU A C 1
ATOM 905 O O . GLU A 1 112 ? 5.758 -12.276 19.945 1.00 40.09 112 GLU A O 1
ATOM 910 N N . ASN A 1 113 ? 6.306 -10.997 18.216 1.00 35.28 113 ASN A N 1
ATOM 911 C CA . ASN A 1 113 ? 7.422 -11.880 17.826 1.00 35.28 113 ASN A CA 1
ATOM 912 C C . ASN A 1 113 ? 8.649 -11.127 17.282 1.00 35.28 113 ASN A C 1
ATOM 914 O O . ASN A 1 113 ? 8.770 -10.861 16.087 1.00 35.28 113 ASN A O 1
ATOM 918 N N . PHE A 1 114 ? 9.623 -10.867 18.163 1.00 43.59 114 PHE A N 1
ATOM 919 C CA . PHE A 1 114 ? 11.001 -10.544 17.780 1.00 43.59 114 PHE A CA 1
ATOM 920 C C . PHE A 1 114 ? 11.692 -11.786 17.182 1.00 43.59 114 PHE A C 1
ATOM 922 O O . PHE A 1 114 ? 12.367 -12.546 17.872 1.00 43.59 114 PHE A O 1
ATOM 929 N N . ALA A 1 115 ? 11.542 -11.970 15.873 1.00 29.86 115 ALA A N 1
ATOM 930 C CA . ALA A 1 115 ? 12.425 -12.764 15.018 1.00 29.86 115 ALA A CA 1
ATOM 931 C C . ALA A 1 115 ? 12.868 -11.868 13.843 1.00 29.86 115 ALA A C 1
ATOM 933 O O . ALA A 1 115 ? 12.134 -10.936 13.499 1.00 29.86 115 ALA A O 1
ATOM 934 N N . PRO A 1 116 ? 14.065 -12.070 13.247 1.00 31.91 116 PRO A N 1
ATOM 935 C CA . PRO A 1 116 ? 14.563 -11.180 12.201 1.00 31.91 116 PRO A CA 1
ATOM 936 C C . PRO A 1 116 ? 13.534 -11.084 11.067 1.00 31.91 116 PRO A C 1
ATOM 938 O O . PRO A 1 116 ? 12.862 -12.078 10.781 1.00 31.91 116 PRO A O 1
ATOM 941 N N . PRO A 1 117 ? 13.392 -9.903 10.440 1.00 36.38 117 PRO A N 1
ATOM 942 C CA . PRO A 1 117 ? 12.291 -9.610 9.536 1.00 36.38 117 PRO A CA 1
ATOM 943 C C . PRO A 1 117 ? 12.193 -10.688 8.459 1.00 36.38 117 PRO A C 1
ATOM 945 O O . PRO A 1 117 ? 13.075 -10.824 7.609 1.00 36.38 117 PRO A O 1
ATOM 948 N N . CYS A 1 118 ? 11.103 -11.458 8.492 1.00 29.52 118 CYS A N 1
ATOM 949 C CA . CYS A 1 118 ? 10.700 -12.247 7.344 1.00 29.52 118 CYS A CA 1
ATOM 950 C C . CYS A 1 118 ? 10.350 -11.244 6.232 1.00 29.52 118 CYS A C 1
ATOM 952 O O . CYS A 1 118 ? 9.470 -10.406 6.430 1.00 29.52 118 CYS A O 1
ATOM 954 N N . PRO A 1 119 ? 11.014 -11.276 5.067 1.00 31.45 119 PRO A N 1
ATOM 955 C CA . PRO A 1 119 ? 10.957 -10.187 4.091 1.00 31.45 119 PRO A CA 1
ATOM 956 C C . PRO A 1 119 ? 9.646 -10.115 3.278 1.00 31.45 119 PRO A C 1
ATOM 958 O O . PRO A 1 119 ? 9.671 -9.617 2.156 1.00 31.45 119 PRO A O 1
ATOM 961 N N . SER A 1 120 ? 8.517 -10.625 3.788 1.00 33.72 120 SER A N 1
ATOM 962 C CA . SER A 1 120 ? 7.273 -10.772 3.005 1.00 33.72 120 SER A CA 1
ATOM 963 C C . SER A 1 120 ? 5.954 -10.539 3.755 1.00 33.72 120 SER A C 1
ATOM 965 O O . SER A 1 120 ? 4.894 -10.845 3.217 1.00 33.72 120 SER A O 1
ATOM 967 N N . ILE A 1 121 ? 5.968 -10.023 4.987 1.00 43.88 121 ILE A N 1
ATOM 968 C CA . ILE A 1 121 ? 4.767 -10.028 5.836 1.00 43.88 121 ILE A CA 1
ATOM 969 C C . ILE A 1 121 ? 4.573 -8.637 6.448 1.00 43.88 121 ILE A C 1
ATOM 971 O O . ILE A 1 121 ? 5.241 -8.303 7.414 1.00 43.88 121 ILE A O 1
ATOM 975 N N . PHE A 1 122 ? 3.678 -7.862 5.819 1.00 45.72 122 PHE A N 1
ATOM 976 C CA . PHE A 1 122 ? 3.021 -6.619 6.260 1.00 45.72 122 PHE A CA 1
ATOM 977 C C . PHE A 1 122 ? 3.918 -5.496 6.816 1.00 45.72 122 PHE A C 1
ATOM 979 O O . PHE A 1 122 ? 4.693 -5.656 7.752 1.00 45.72 122 PHE A O 1
ATOM 986 N N . SER A 1 123 ? 3.764 -4.280 6.292 1.00 52.88 123 SER A N 1
ATOM 987 C C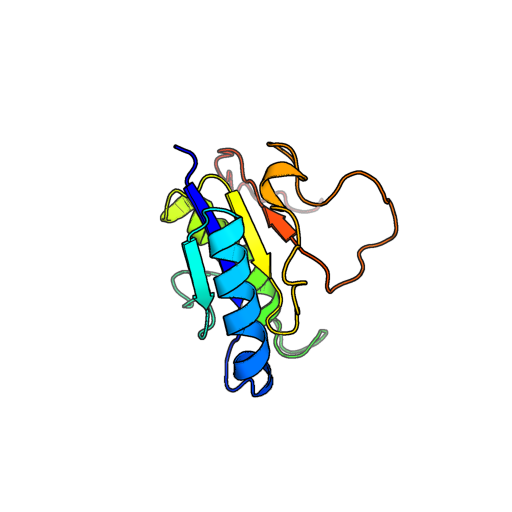A . SER A 1 123 ? 4.365 -3.093 6.912 1.00 52.88 123 SER A CA 1
ATOM 988 C C . SER A 1 123 ? 3.314 -2.003 7.057 1.00 52.88 123 SER A C 1
ATOM 990 O O . SER A 1 123 ? 2.767 -1.520 6.067 1.00 52.88 123 SER A O 1
ATOM 992 N N . VAL A 1 124 ? 2.999 -1.663 8.307 1.00 51.50 124 VAL A N 1
ATOM 993 C CA . VAL A 1 124 ? 2.084 -0.573 8.660 1.00 51.50 124 VAL A CA 1
ATOM 994 C C . VAL A 1 124 ? 2.931 0.636 9.012 1.00 51.50 124 VAL A C 1
ATOM 996 O O . VAL A 1 124 ? 3.665 0.597 9.990 1.00 51.50 124 VAL A O 1
ATOM 999 N N . TYR A 1 125 ? 2.844 1.706 8.233 1.00 49.62 125 TYR A N 1
ATOM 1000 C CA . TYR A 1 125 ? 3.653 2.900 8.455 1.00 49.62 125 TYR A CA 1
ATOM 1001 C C . TYR A 1 125 ? 2.835 3.988 9.154 1.00 49.62 125 TYR A C 1
ATOM 1003 O O . TYR A 1 125 ? 1.671 4.226 8.824 1.00 49.62 125 TYR A O 1
ATOM 1011 N N . ARG A 1 126 ? 3.477 4.679 10.102 1.00 40.38 126 ARG A N 1
ATOM 1012 C CA . ARG A 1 126 ? 3.050 5.975 10.636 1.00 40.38 126 ARG A CA 1
ATOM 1013 C C . ARG A 1 126 ? 4.282 6.869 10.713 1.00 40.38 126 ARG A C 1
ATOM 1015 O O . ARG A 1 126 ? 5.205 6.554 11.459 1.00 40.38 126 ARG A O 1
ATOM 1022 N N . PHE A 1 127 ? 4.288 7.977 9.980 1.00 40.97 127 PHE A N 1
ATOM 1023 C CA . PHE A 1 127 ? 5.294 9.024 10.142 1.00 40.97 127 PHE A CA 1
ATOM 1024 C C . PHE A 1 127 ? 4.654 10.164 10.941 1.00 40.97 127 PHE A C 1
ATOM 1026 O O . PHE A 1 127 ? 3.743 10.823 10.451 1.00 40.97 127 PHE A O 1
ATOM 1033 N N . PRO A 1 128 ? 5.016 10.360 12.219 1.00 34.06 128 PRO A N 1
ATOM 1034 C CA . PRO A 1 128 ? 4.586 11.545 12.939 1.00 34.06 128 PRO A CA 1
ATOM 1035 C C . PRO A 1 128 ? 5.444 12.724 12.481 1.00 34.06 128 PRO A C 1
ATOM 1037 O O . PRO A 1 128 ? 6.654 12.655 12.651 1.00 34.06 128 PRO A O 1
ATOM 1040 N N . GLY A 1 129 ? 4.802 13.766 11.938 1.00 37.72 129 GLY A N 1
ATOM 1041 C CA . GLY A 1 129 ? 5.263 15.144 11.683 1.00 37.72 129 GLY A CA 1
ATOM 1042 C C . GLY A 1 129 ? 6.659 15.574 12.157 1.00 37.72 129 GLY A C 1
ATOM 1043 O O . GLY A 1 129 ? 6.786 16.559 12.881 1.00 37.72 129 GLY A O 1
ATOM 1044 N N . GLN A 1 130 ? 7.713 14.885 11.727 1.00 33.03 130 GLN A N 1
ATOM 1045 C CA . GLN A 1 130 ? 9.086 15.333 11.873 1.00 33.03 130 GLN A CA 1
ATOM 1046 C C . GLN A 1 130 ? 9.464 16.026 10.575 1.00 33.03 130 GLN A C 1
ATOM 1048 O O . GLN A 1 130 ? 9.604 15.403 9.523 1.00 33.03 130 GLN A O 1
ATOM 1053 N N . SER A 1 131 ? 9.618 17.343 10.666 1.00 28.39 131 SER A N 1
ATOM 1054 C CA . SER A 1 131 ? 10.297 18.144 9.659 1.00 28.39 131 SER A CA 1
ATOM 1055 C C . SER A 1 131 ? 11.617 17.467 9.288 1.00 28.39 131 SER A C 1
ATOM 1057 O O . SER A 1 131 ? 12.486 17.295 10.147 1.00 28.39 131 SER A O 1
ATOM 1059 N N . TRP A 1 132 ? 11.774 17.103 8.017 1.00 27.97 132 TRP A N 1
ATOM 1060 C CA . TRP A 1 132 ? 13.060 16.715 7.450 1.00 27.97 132 TRP A CA 1
ATOM 1061 C C . TRP A 1 132 ? 14.009 17.916 7.522 1.00 27.97 132 TRP A C 1
ATOM 1063 O O . TRP A 1 132 ? 14.086 18.725 6.602 1.00 27.97 132 TRP A O 1
ATOM 1073 N N . ASN A 1 133 ? 14.758 18.039 8.617 1.00 27.78 133 ASN A N 1
ATOM 1074 C CA . ASN A 1 133 ? 15.994 18.805 8.593 1.00 27.78 133 ASN A CA 1
ATOM 1075 C C . ASN A 1 133 ? 17.040 17.932 7.905 1.00 27.78 133 ASN A C 1
ATOM 1077 O O . ASN A 1 133 ? 17.736 17.141 8.538 1.00 27.78 133 ASN A O 1
ATOM 1081 N N . ALA A 1 134 ? 17.136 18.077 6.583 1.00 31.31 134 ALA A N 1
ATOM 1082 C CA . ALA A 1 134 ? 18.285 17.630 5.815 1.00 31.31 134 ALA A CA 1
ATOM 1083 C C . ALA A 1 134 ? 19.501 18.500 6.185 1.00 31.31 134 ALA A C 1
ATOM 1085 O O . ALA A 1 134 ? 19.923 19.361 5.421 1.00 31.31 134 ALA A O 1
ATOM 1086 N N . GLN A 1 135 ? 20.057 18.308 7.381 1.00 29.44 135 GLN A N 1
ATOM 1087 C CA . GLN A 1 135 ? 21.430 18.709 7.653 1.00 29.44 135 GLN A CA 1
ATOM 1088 C C . GLN A 1 135 ? 22.295 17.461 7.569 1.00 29.44 135 GLN A C 1
ATOM 1090 O O . GLN A 1 135 ? 22.246 16.575 8.420 1.00 29.44 135 GLN A O 1
ATOM 1095 N N . GLY A 1 136 ? 23.040 17.384 6.466 1.00 39.50 136 GLY A N 1
ATOM 1096 C CA . GLY A 1 136 ? 24.025 16.346 6.221 1.00 39.50 136 GLY A CA 1
ATOM 1097 C C . GLY A 1 136 ? 25.065 16.329 7.335 1.00 39.50 136 GLY A C 1
ATOM 1098 O O . GLY A 1 136 ? 25.863 17.253 7.464 1.00 39.50 136 GLY A O 1
ATOM 1099 N N . GLY A 1 137 ? 25.057 15.260 8.124 1.00 26.56 137 GLY A N 1
ATOM 1100 C CA . GLY A 1 137 ? 26.164 14.899 8.995 1.00 26.56 137 GLY A CA 1
ATOM 1101 C C . GLY A 1 137 ? 27.176 14.108 8.182 1.00 26.56 137 GLY A C 1
ATOM 1102 O O . GLY A 1 137 ? 26.986 12.917 7.941 1.00 26.56 137 GLY A O 1
ATOM 1103 N N . GLY A 1 138 ? 28.214 14.795 7.711 1.00 25.41 138 GLY A N 1
ATOM 1104 C CA . GLY A 1 138 ? 29.405 14.162 7.165 1.00 25.41 138 GLY A CA 1
ATOM 1105 C C . GLY A 1 138 ? 30.082 13.285 8.216 1.00 25.41 138 GLY A C 1
ATOM 1106 O O . GLY A 1 138 ? 30.094 13.602 9.402 1.00 25.41 138 GLY A O 1
ATOM 1107 N N . ILE A 1 139 ? 30.641 12.176 7.744 1.00 30.91 139 ILE A N 1
ATOM 1108 C CA . ILE A 1 139 ? 31.559 11.328 8.496 1.00 30.91 139 ILE A CA 1
ATOM 1109 C C . ILE A 1 139 ? 32.847 12.129 8.722 1.00 30.91 139 ILE A C 1
ATOM 1111 O O . ILE A 1 139 ? 33.537 12.445 7.750 1.00 30.91 139 ILE A O 1
ATOM 1115 N N . GLN A 1 140 ? 33.167 12.414 9.984 1.00 32.19 140 GLN A N 1
ATOM 1116 C CA . GLN A 1 140 ? 34.532 12.493 10.510 1.00 32.19 140 GLN A CA 1
ATOM 1117 C C . GLN A 1 140 ? 34.558 11.857 11.896 1.00 32.19 140 GLN A C 1
ATOM 1119 O O . GLN A 1 140 ? 33.615 12.122 12.674 1.00 32.19 140 GLN A O 1
#

Solvent-accessible surface area (backbone atoms only — not comparable to full-atom values): 8925 Å² total; per-residue (Å²): 131,87,42,38,35,35,36,30,63,47,63,64,94,54,83,61,38,80,66,19,47,65,39,50,50,54,49,19,59,74,53,67,27,49,69,46,77,41,51,64,75,74,51,64,90,79,49,79,66,74,87,74,63,80,66,87,70,68,85,66,57,64,66,59,51,40,69,56,46,49,52,48,45,42,35,76,74,67,64,29,68,38,30,36,43,42,62,45,82,52,76,61,63,97,82,63,74,43,64,73,77,73,35,58,91,94,51,66,49,74,91,88,65,99,62,82,81,66,94,80,69,68,46,35,52,65,84,76,92,67,79,84,74,86,68,84,79,76,91,128

Foldseek 3Di:
DAAEEEEEEAEDDDPLLVPAVVQVCLLCVLQVYHYYYHHHQDDCVQPVDDPDPCPDDDPPVSSVVSQVSVQCCCCPVVPHQKYKYAYSNDGDDNPDHHVPVQDDPPDWDHDDDPDPDPPHDMTMDGDPDDPPPPPDDDDD